Protein AF-Q8YF80-F1 (afdb_monomer)

Solvent-accessible surface area (backbone atoms only — not comparable to full-atom values): 4197 Å² total; per-residue (Å²): 143,81,84,77,81,85,79,79,81,68,99,61,80,77,67,77,74,71,83,77,72,53,74,66,53,56,51,51,53,49,38,44,51,56,23,39,50,52,40,33,72,73,47,34,78,87,65,42,52,70,61,60,24,16,58,64,39,73,40,53,61,65,73,69,77,109

pLDDT: mean 81.47, std 19.67, range [40.66, 98.31]

Organism: Brucella melitensis biotype 1 (strain ATCC 23456 / CCUG 17765 / NCTC 10094 / 16M) (NCBI:txid224914)

Foldseek 3Di:
DDDDDDPPPDPPPPPVPPPDDDPVNVVLVVLLVVLVVVQCVVQNPVRGDLCSSCVSSVHDSVVNVD

InterPro domains:
  IPR001647 DNA-binding HTH domain, TetR-type [PF00440] (32-64)
  IPR001647 DNA-binding HTH domain, TetR-type [PS50977] (26-66)
  IPR009057 Homedomain-like superfamily [SSF46689] (23-66)

Secondary structure (DSSP, 8-state):
--PPP-----S-SSSTTSS---HHHHHHHHHHHHHHHHHHHHH-TTT--HHHHHHHTT--HHHHH-

Nearest PDB structures (foldseek):
  2jk3-assembly1_B  TM=9.610E-01  e=1.225E-01  Bacillus cereus
  3bhq-assembly1_B  TM=9.167E-01  e=1.151E-01  Mesorhizobium japonicum MAFF 303099
  2wv1-assembly1_B  TM=9.713E-01  e=1.777E-01  Bacillus cereus
  3vuq-assembly1_B  TM=9.226E-01  e=3.106E-01  Thermus thermophilus HB8
  2d6y-assembly1_A  TM=8.956E-01  e=3.305E-01  Streptomyces coelicolor A3(2)

Sequence (66 aa):
MAIAPSDFRNGSTAKEKAEGGTRIQSINRRLILDAALDVFLAYGFRGSTIDQIAEKAGMSKPNLLY

Structure (mmCIF, N/CA/C/O backbone):
data_AF-Q8YF80-F1
#
_entry.id   AF-Q8YF80-F1
#
loop_
_atom_site.group_PDB
_atom_site.id
_atom_site.type_symbol
_atom_site.label_atom_id
_atom_site.label_alt_id
_atom_site.label_comp_id
_atom_site.label_asym_id
_atom_site.label_entity_id
_atom_site.label_seq_id
_atom_site.pdbx_PDB_ins_code
_atom_site.Cartn_x
_atom_site.Cartn_y
_atom_site.Cartn_z
_atom_site.occupancy
_atom_site.B_iso_or_equiv
_atom_site.auth_seq_id
_atom_site.auth_comp_id
_atom_site.auth_asym_id
_atom_site.auth_atom_id
_atom_site.pdbx_PDB_model_num
ATOM 1 N N . MET A 1 1 ? 33.120 -14.620 42.923 1.00 51.84 1 MET A N 1
ATOM 2 C CA . MET A 1 1 ? 33.148 -15.478 41.722 1.00 51.84 1 MET A CA 1
ATOM 3 C C . MET A 1 1 ? 31.994 -16.467 41.811 1.00 51.84 1 MET A C 1
ATOM 5 O O . MET A 1 1 ? 32.107 -17.441 42.533 1.00 51.84 1 MET A O 1
ATOM 9 N N . ALA A 1 2 ? 30.872 -16.158 41.157 1.00 40.66 2 ALA A N 1
ATOM 10 C CA . ALA A 1 2 ? 29.790 -17.088 40.822 1.00 40.66 2 ALA A CA 1
ATOM 11 C C . ALA A 1 2 ? 28.962 -16.404 39.723 1.00 40.66 2 ALA A C 1
ATOM 13 O O . ALA A 1 2 ? 28.257 -15.431 39.978 1.00 40.66 2 ALA A O 1
ATOM 14 N N . ILE A 1 3 ? 29.180 -16.831 38.483 1.00 48.72 3 ILE A N 1
ATOM 15 C CA . ILE A 1 3 ? 28.510 -16.324 37.285 1.00 48.72 3 ILE A CA 1
ATOM 16 C C . ILE A 1 3 ? 27.132 -16.988 37.259 1.00 48.72 3 ILE A C 1
ATOM 18 O O . ILE A 1 3 ? 27.049 -18.214 37.204 1.00 48.72 3 ILE A O 1
ATOM 22 N N . ALA A 1 4 ? 26.064 -16.195 37.361 1.00 54.28 4 ALA A N 1
ATOM 23 C CA . ALA A 1 4 ? 24.708 -16.677 37.123 1.00 54.28 4 ALA A CA 1
ATOM 24 C C . ALA A 1 4 ? 24.570 -17.100 35.647 1.00 54.28 4 ALA A C 1
ATOM 26 O O . ALA A 1 4 ? 25.172 -16.461 34.777 1.00 54.28 4 ALA A O 1
ATOM 27 N N . PRO A 1 5 ? 23.829 -18.182 35.359 1.00 53.81 5 PRO A N 1
ATOM 28 C CA . PRO A 1 5 ? 23.745 -18.746 34.026 1.00 53.81 5 PRO A CA 1
ATOM 29 C C . PRO A 1 5 ? 23.067 -17.768 33.067 1.00 53.81 5 PRO A C 1
ATOM 31 O O . PRO A 1 5 ? 22.124 -17.058 33.401 1.00 53.81 5 PRO A O 1
ATOM 34 N N . SER A 1 6 ? 23.605 -17.761 31.858 1.00 60.00 6 SER A N 1
ATOM 35 C CA . SER A 1 6 ? 23.114 -17.102 30.662 1.00 60.00 6 SER A CA 1
ATOM 36 C C . SER A 1 6 ? 21.625 -17.366 30.417 1.00 60.00 6 SER A C 1
ATOM 38 O O . SER A 1 6 ? 21.261 -18.379 29.817 1.00 60.00 6 SER A O 1
ATOM 40 N N . ASP A 1 7 ? 20.778 -16.413 30.804 1.00 50.09 7 ASP A N 1
ATOM 41 C CA . ASP A 1 7 ? 19.417 -16.281 30.291 1.00 50.09 7 ASP A CA 1
ATOM 42 C C . ASP A 1 7 ? 19.491 -15.794 28.836 1.00 50.09 7 ASP A C 1
ATOM 44 O O . ASP A 1 7 ? 19.381 -14.602 28.538 1.00 50.09 7 ASP A O 1
ATOM 48 N N . PHE A 1 8 ? 19.685 -16.729 27.904 1.00 54.94 8 PHE A N 1
ATOM 49 C CA . PHE A 1 8 ? 19.362 -16.521 26.494 1.00 54.94 8 PHE A CA 1
ATOM 50 C C . PHE A 1 8 ? 17.847 -16.283 26.376 1.00 54.94 8 PHE A C 1
ATOM 52 O O . PHE A 1 8 ? 17.073 -17.187 26.059 1.00 54.94 8 PHE A O 1
ATOM 59 N N . ARG A 1 9 ? 17.394 -15.055 26.658 1.00 57.97 9 ARG A N 1
ATOM 60 C CA . ARG A 1 9 ? 16.005 -14.635 26.441 1.00 57.97 9 ARG A CA 1
ATOM 61 C C . ARG A 1 9 ? 15.743 -14.490 24.942 1.00 57.97 9 ARG A C 1
ATOM 63 O O . ARG A 1 9 ? 15.877 -13.425 24.357 1.00 57.97 9 ARG A O 1
ATOM 70 N N . ASN A 1 10 ? 15.352 -15.628 24.379 1.00 51.59 10 ASN A N 1
ATOM 71 C CA . ASN A 1 10 ? 14.126 -15.823 23.614 1.00 51.59 10 ASN A CA 1
ATOM 72 C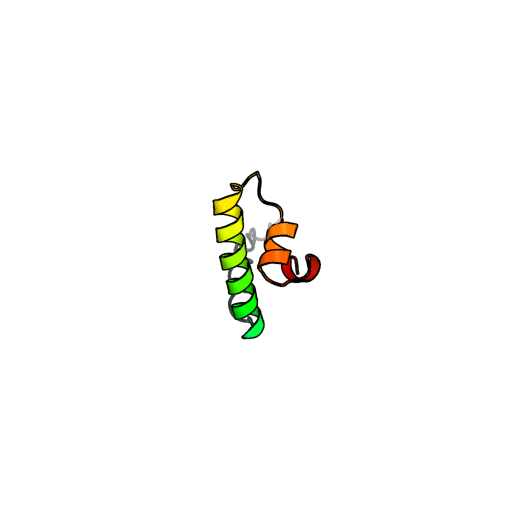 C . ASN A 1 10 ? 13.926 -14.972 22.343 1.00 51.59 10 ASN A C 1
ATOM 74 O O . ASN A 1 10 ? 13.348 -13.886 22.370 1.00 51.59 10 ASN A O 1
ATOM 78 N N . GLY A 1 11 ? 14.270 -15.566 21.197 1.00 51.47 11 GLY A N 1
ATOM 79 C CA . GLY A 1 11 ? 13.807 -15.164 19.867 1.00 51.47 11 GLY A CA 1
ATOM 80 C C . GLY A 1 11 ? 12.338 -15.521 19.591 1.00 51.47 11 GLY A C 1
ATOM 81 O O . GLY A 1 11 ? 12.056 -16.237 18.635 1.00 51.47 11 GLY A O 1
ATOM 82 N N . SER A 1 12 ? 11.395 -15.011 20.390 1.00 53.66 12 SER A N 1
ATOM 83 C CA . SER A 1 12 ? 9.950 -15.236 20.186 1.00 53.66 12 SER A CA 1
ATOM 84 C C . SER A 1 12 ? 9.093 -13.976 20.377 1.00 53.66 12 SER A C 1
ATOM 86 O O . SER A 1 12 ? 8.004 -14.034 20.939 1.00 53.66 12 SER A O 1
ATOM 88 N N . THR A 1 13 ? 9.530 -12.823 19.867 1.00 51.47 13 THR A N 1
ATOM 89 C CA . THR A 1 13 ? 8.703 -11.594 19.848 1.00 51.47 13 THR A CA 1
ATOM 90 C C . THR A 1 13 ? 7.832 -11.444 18.594 1.00 51.47 13 THR A C 1
ATOM 92 O O . THR A 1 13 ? 7.090 -10.473 18.474 1.00 51.47 13 THR A O 1
ATOM 95 N N . ALA A 1 14 ? 7.866 -12.398 17.656 1.00 54.56 14 ALA A N 1
ATOM 96 C CA . ALA A 1 14 ? 7.057 -12.330 16.434 1.00 54.56 14 ALA A CA 1
ATOM 97 C C . ALA A 1 14 ? 5.682 -13.018 16.554 1.00 54.56 14 ALA A C 1
ATOM 99 O O . ALA A 1 14 ? 4.774 -12.692 15.792 1.00 54.56 14 ALA A O 1
ATOM 100 N N . LYS A 1 15 ? 5.509 -13.958 17.498 1.00 48.50 15 LYS A N 1
ATOM 101 C CA . LYS A 1 15 ? 4.288 -14.781 17.597 1.00 48.50 15 LYS A CA 1
ATOM 102 C C . LYS A 1 15 ? 3.245 -14.244 18.589 1.00 48.50 15 LYS A C 1
ATOM 104 O O . LYS A 1 15 ? 2.065 -14.509 18.406 1.00 48.50 15 LYS A O 1
ATOM 109 N N . GLU A 1 16 ? 3.643 -13.431 19.571 1.00 49.84 16 GLU A N 1
ATOM 110 C CA . GLU A 1 16 ? 2.727 -12.894 20.600 1.00 49.84 16 GLU A CA 1
ATOM 111 C C . GLU A 1 16 ? 1.830 -11.737 20.115 1.00 49.84 16 GLU A C 1
ATOM 113 O O . GLU A 1 16 ? 0.802 -11.463 20.725 1.00 49.84 16 GLU A O 1
ATOM 118 N N . LYS A 1 17 ? 2.136 -11.083 18.984 1.00 53.88 17 LYS A N 1
ATOM 119 C CA . LYS A 1 17 ? 1.271 -10.030 18.404 1.00 53.88 17 LYS A CA 1
ATOM 120 C C . LYS A 1 17 ? 0.192 -10.548 17.442 1.00 53.88 17 LYS A C 1
ATOM 122 O O . LYS A 1 17 ? -0.491 -9.744 16.810 1.00 53.88 17 LYS A O 1
ATOM 127 N N . ALA A 1 18 ? 0.052 -11.864 17.287 1.00 53.06 18 ALA A N 1
ATOM 128 C CA . ALA A 1 18 ? -0.819 -12.445 16.267 1.00 53.06 18 ALA A CA 1
ATO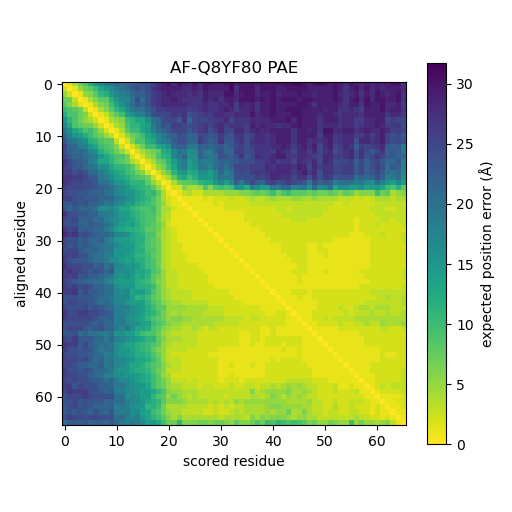M 129 C C . ALA A 1 18 ? -2.287 -12.632 16.700 1.00 53.06 18 ALA A C 1
ATOM 131 O O . ALA A 1 18 ? -3.117 -12.913 15.841 1.00 53.06 18 ALA A O 1
ATOM 132 N N . GLU A 1 19 ? -2.645 -12.434 17.974 1.00 56.75 19 GLU A N 1
ATOM 133 C CA . GLU A 1 19 ? -3.986 -12.806 18.475 1.00 56.75 19 GLU A CA 1
ATOM 134 C C . GLU A 1 19 ? -4.882 -11.630 18.916 1.00 56.75 19 GLU A C 1
ATOM 136 O O . GLU A 1 19 ? -5.916 -11.836 19.540 1.00 56.75 19 GLU A O 1
ATOM 141 N N . GLY A 1 20 ? -4.546 -10.386 18.552 1.00 56.12 20 GLY A N 1
ATOM 142 C CA . GLY A 1 20 ? -5.293 -9.190 18.985 1.00 56.12 20 GLY A CA 1
ATOM 143 C C . GLY A 1 20 ? -5.809 -8.284 17.867 1.00 56.12 20 GLY A C 1
ATOM 144 O O . GLY A 1 20 ? -5.914 -7.078 18.073 1.00 56.12 20 GLY A O 1
ATOM 145 N N . GLY A 1 21 ? -6.058 -8.816 16.668 1.00 68.00 21 GLY A N 1
ATOM 146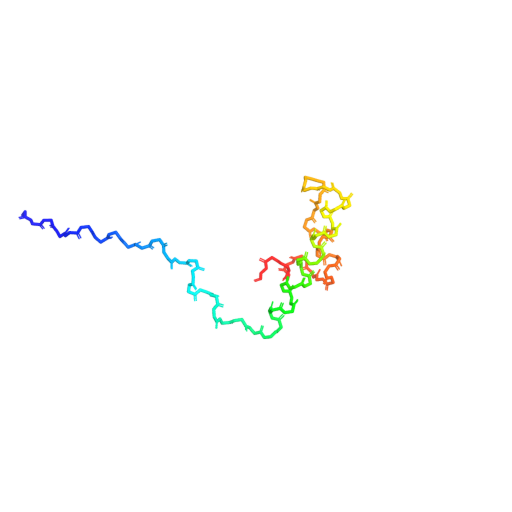 C CA . GLY A 1 21 ? -6.493 -8.008 15.530 1.00 68.00 21 GLY A CA 1
ATOM 147 C C . GLY A 1 21 ? -7.988 -7.674 15.571 1.00 68.00 21 GLY A C 1
ATOM 148 O O . GLY A 1 21 ? -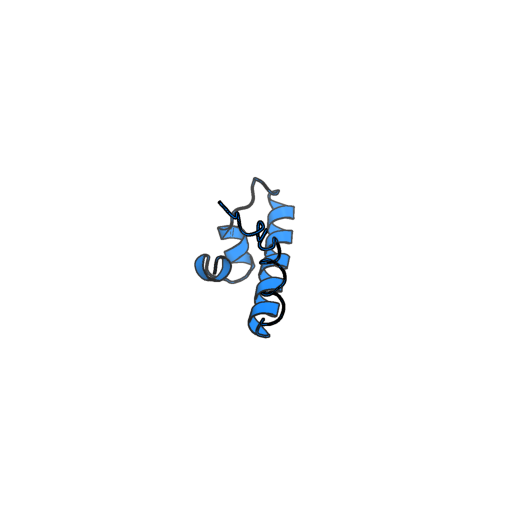8.807 -8.590 15.613 1.00 68.00 21 GLY A O 1
ATOM 149 N N . THR A 1 22 ? -8.389 -6.400 15.499 1.00 88.25 22 THR A N 1
ATOM 150 C CA . THR A 1 22 ? -9.814 -6.074 15.284 1.00 88.25 22 THR A CA 1
ATOM 151 C C . THR A 1 22 ? -10.260 -6.555 13.897 1.00 88.25 22 THR A C 1
ATOM 153 O O . THR A 1 22 ? -9.454 -6.641 12.969 1.00 88.25 22 THR A O 1
ATOM 156 N N . ARG A 1 23 ? -11.562 -6.813 13.699 1.00 89.69 23 ARG A N 1
ATOM 157 C CA . ARG A 1 23 ? -12.118 -7.187 12.379 1.00 89.69 23 ARG A CA 1
ATOM 158 C C . ARG A 1 23 ? -11.689 -6.216 11.268 1.00 89.69 23 ARG A C 1
ATOM 160 O O . ARG A 1 23 ? -11.420 -6.643 10.148 1.00 89.69 23 ARG A O 1
ATOM 167 N N . ILE A 1 24 ? -11.601 -4.925 11.590 1.00 89.62 24 ILE A N 1
ATOM 168 C CA . ILE A 1 24 ? -11.163 -3.869 10.667 1.00 89.62 24 ILE A CA 1
ATOM 169 C C . ILE A 1 24 ? -9.694 -4.062 10.270 1.00 89.62 24 ILE A C 1
ATOM 171 O O . ILE A 1 24 ? -9.363 -3.924 9.099 1.00 89.62 24 ILE A O 1
ATOM 175 N N . GLN A 1 25 ? -8.815 -4.458 11.193 1.00 88.81 25 GLN A N 1
ATOM 176 C CA . GLN A 1 25 ? -7.405 -4.719 10.879 1.00 88.81 25 GLN A CA 1
ATOM 177 C C . GLN A 1 25 ? -7.231 -5.921 9.943 1.00 88.81 25 GLN A C 1
ATOM 179 O O . GLN A 1 25 ? -6.396 -5.879 9.040 1.00 88.81 25 GLN A O 1
ATOM 184 N N . SER A 1 26 ? -8.038 -6.974 10.109 1.00 90.94 26 SER A N 1
ATOM 185 C CA . SER A 1 26 ? -8.038 -8.115 9.184 1.00 90.94 26 SER A CA 1
ATOM 186 C C . SER A 1 26 ? -8.483 -7.708 7.777 1.00 90.94 26 SER A C 1
ATOM 188 O O . SER A 1 26 ? -7.869 -8.129 6.797 1.00 90.94 26 SER A O 1
ATOM 190 N N . ILE A 1 27 ? -9.517 -6.866 7.676 1.00 92.75 27 ILE A N 1
ATOM 191 C CA . ILE A 1 27 ? -10.003 -6.327 6.397 1.00 92.75 27 ILE A CA 1
ATOM 192 C C . ILE A 1 27 ? -8.928 -5.452 5.748 1.00 92.75 27 ILE A C 1
ATOM 194 O O . ILE A 1 27 ? -8.583 -5.675 4.590 1.00 92.75 27 ILE A O 1
ATOM 198 N N . ASN A 1 28 ? -8.341 -4.520 6.501 1.00 93.12 28 ASN A N 1
ATOM 199 C CA . ASN A 1 28 ? -7.309 -3.625 5.986 1.00 93.12 28 ASN A CA 1
ATOM 200 C C . ASN A 1 28 ? -6.089 -4.402 5.487 1.00 93.12 28 ASN A C 1
ATOM 202 O O . ASN A 1 28 ? -5.592 -4.134 4.396 1.00 93.12 28 ASN A O 1
ATOM 206 N N . ARG A 1 29 ? -5.647 -5.424 6.232 1.00 93.06 29 ARG A N 1
ATOM 207 C CA . ARG A 1 29 ? -4.551 -6.296 5.795 1.00 93.06 29 ARG A CA 1
ATOM 208 C C . ARG A 1 29 ? -4.869 -6.969 4.462 1.00 93.06 29 ARG A C 1
ATOM 210 O O . ARG A 1 29 ? -3.988 -7.057 3.614 1.00 93.06 29 ARG A O 1
ATOM 217 N N . ARG A 1 30 ? -6.106 -7.432 4.271 1.00 95.75 30 ARG A N 1
ATOM 218 C CA . ARG A 1 30 ? -6.519 -8.053 3.010 1.00 95.75 30 ARG A CA 1
ATOM 219 C C . ARG A 1 30 ? -6.481 -7.061 1.850 1.00 95.75 30 ARG A C 1
ATOM 221 O O . ARG A 1 30 ? -5.869 -7.368 0.837 1.00 95.75 30 ARG A O 1
ATOM 228 N N . LEU A 1 31 ? -7.035 -5.863 2.038 1.00 96.69 31 LEU A N 1
ATOM 229 C CA . LEU A 1 31 ? -7.011 -4.803 1.024 1.00 96.69 31 LEU A CA 1
ATOM 230 C C . LEU A 1 31 ? -5.582 -4.431 0.607 1.00 96.69 31 LEU A C 1
ATOM 232 O O . LEU A 1 31 ? -5.308 -4.297 -0.581 1.00 96.69 31 LEU A O 1
ATOM 236 N N . ILE A 1 32 ? -4.663 -4.316 1.571 1.00 96.44 32 ILE A N 1
ATOM 237 C CA . ILE A 1 32 ? -3.252 -4.013 1.295 1.00 96.44 32 ILE A CA 1
ATOM 238 C C . ILE A 1 32 ? -2.598 -5.140 0.490 1.00 96.44 32 ILE A C 1
ATOM 240 O O . ILE A 1 32 ? -1.859 -4.859 -0.448 1.00 96.44 32 ILE A O 1
ATOM 244 N N . LEU A 1 33 ? -2.854 -6.404 0.841 1.00 97.44 33 LEU A N 1
ATOM 245 C CA . LEU A 1 33 ? -2.275 -7.551 0.136 1.00 97.44 33 LEU A CA 1
ATOM 246 C C . LEU A 1 33 ? -2.797 -7.666 -1.298 1.00 97.44 33 LEU A C 1
ATOM 248 O O . LEU A 1 33 ? -1.997 -7.862 -2.210 1.00 97.44 33 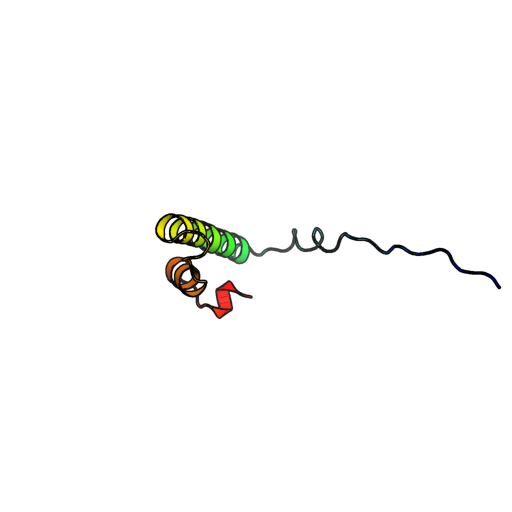LEU A O 1
ATOM 252 N N . ASP A 1 34 ? -4.105 -7.502 -1.491 1.00 98.00 34 ASP A N 1
ATOM 253 C CA . ASP A 1 34 ? -4.730 -7.556 -2.814 1.00 98.00 34 ASP A CA 1
ATOM 254 C C . ASP A 1 34 ? -4.211 -6.401 -3.696 1.00 98.00 34 ASP A C 1
ATOM 256 O O . ASP A 1 34 ? -3.781 -6.616 -4.830 1.00 98.00 34 ASP A O 1
ATOM 260 N N . ALA A 1 35 ? -4.129 -5.181 -3.148 1.00 98.12 35 ALA A N 1
ATOM 261 C CA . ALA A 1 35 ? -3.552 -4.033 -3.846 1.00 98.12 35 ALA A CA 1
ATOM 262 C C . ALA A 1 35 ? -2.066 -4.234 -4.183 1.00 98.12 35 ALA A C 1
ATOM 264 O O . ALA A 1 35 ? -1.638 -3.943 -5.300 1.00 98.12 35 ALA A O 1
ATOM 265 N N . ALA A 1 36 ? -1.275 -4.741 -3.234 1.00 98.00 36 ALA A N 1
ATOM 266 C CA . ALA A 1 36 ? 0.149 -4.979 -3.430 1.00 98.00 36 ALA A CA 1
ATOM 267 C C . ALA A 1 36 ? 0.398 -6.029 -4.514 1.00 98.00 36 ALA A C 1
ATOM 269 O O . AL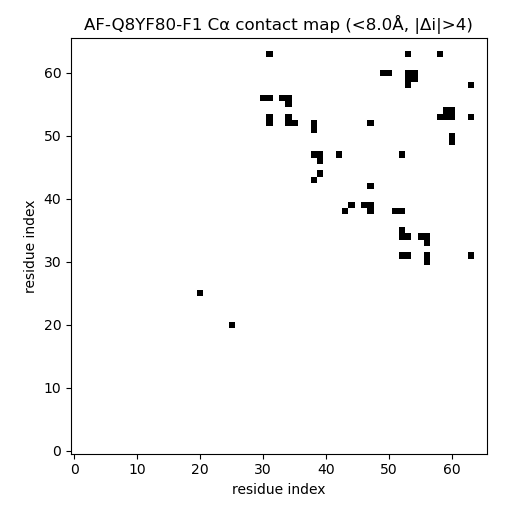A A 1 36 ? 1.267 -5.822 -5.359 1.00 98.00 36 ALA A O 1
ATOM 270 N N . LEU A 1 37 ? -0.379 -7.118 -4.526 1.00 98.31 37 LEU A N 1
ATOM 271 C CA . LEU A 1 37 ? -0.287 -8.146 -5.558 1.00 98.31 37 LEU A CA 1
ATOM 272 C C . LEU A 1 37 ? -0.474 -7.531 -6.944 1.00 98.31 37 LEU A C 1
ATOM 274 O O . LEU A 1 37 ? 0.381 -7.702 -7.808 1.00 98.31 37 LEU A O 1
ATOM 278 N N . ASP A 1 38 ? -1.529 -6.745 -7.132 1.00 98.00 38 ASP A N 1
ATOM 279 C CA . ASP A 1 38 ? -1.793 -6.114 -8.420 1.00 98.00 38 ASP A CA 1
ATOM 280 C C . ASP A 1 38 ? -0.693 -5.133 -8.850 1.00 98.00 38 ASP A C 1
ATOM 282 O O . ASP A 1 38 ? -0.295 -5.111 -10.016 1.00 98.00 38 ASP A O 1
ATOM 286 N N . VAL A 1 39 ? -0.200 -4.303 -7.926 1.00 98.25 39 VAL A N 1
ATOM 287 C CA . VAL A 1 39 ? 0.858 -3.324 -8.225 1.00 98.25 39 VAL A CA 1
ATOM 288 C C . VAL A 1 39 ? 2.169 -4.045 -8.554 1.00 98.25 39 VAL A C 1
ATOM 290 O O . VAL A 1 39 ? 2.857 -3.663 -9.503 1.00 98.25 39 VAL A O 1
ATOM 293 N N . PHE A 1 40 ? 2.504 -5.120 -7.838 1.00 98.19 40 PHE A N 1
ATOM 294 C CA . PHE A 1 40 ? 3.679 -5.932 -8.151 1.00 98.19 40 PHE A CA 1
ATOM 295 C C . PHE A 1 40 ? 3.543 -6.662 -9.487 1.00 98.19 40 PHE A C 1
ATOM 297 O O . PHE A 1 40 ? 4.531 -6.765 -10.211 1.00 98.19 40 PHE A O 1
ATOM 304 N N . LEU A 1 41 ? 2.347 -7.134 -9.845 1.00 97.94 41 LEU A N 1
ATOM 305 C CA . LEU A 1 41 ? 2.098 -7.760 -11.145 1.00 97.94 41 LEU A CA 1
ATOM 306 C C . LEU A 1 41 ? 2.238 -6.760 -12.301 1.00 97.94 41 LEU A C 1
ATOM 308 O O . LEU A 1 41 ? 2.762 -7.118 -13.352 1.00 97.94 41 LEU A O 1
ATOM 312 N N . ALA A 1 42 ? 1.807 -5.512 -12.105 1.00 97.94 42 ALA A N 1
ATOM 313 C CA . ALA A 1 42 ? 1.862 -4.482 -13.139 1.00 97.94 42 ALA A CA 1
ATOM 314 C C . ALA A 1 42 ? 3.265 -3.877 -13.328 1.00 97.94 42 ALA A C 1
ATOM 316 O O . ALA A 1 42 ? 3.685 -3.643 -14.460 1.00 97.94 42 ALA A O 1
ATOM 317 N N . TYR A 1 43 ? 3.987 -3.613 -12.235 1.00 97.44 43 TYR A N 1
ATOM 318 C CA . TYR A 1 43 ? 5.234 -2.832 -12.267 1.00 97.44 43 TYR A CA 1
ATOM 319 C C . TYR A 1 43 ? 6.482 -3.631 -11.863 1.00 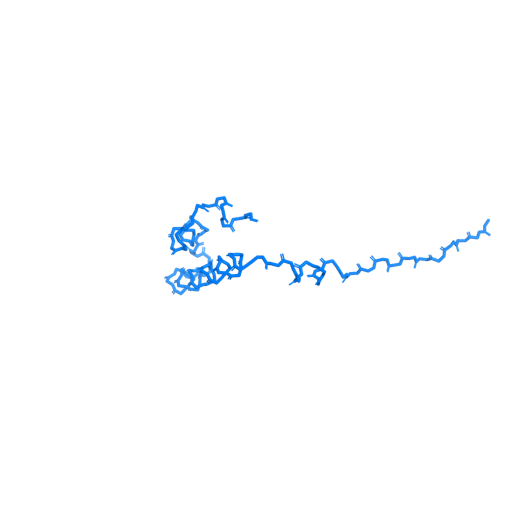97.44 43 TYR A C 1
ATOM 321 O O . TYR A 1 43 ? 7.605 -3.141 -12.004 1.00 97.44 43 TYR A O 1
ATOM 329 N N . GLY A 1 44 ? 6.311 -4.859 -11.368 1.00 96.75 44 GLY A N 1
ATOM 330 C CA . GLY A 1 44 ? 7.379 -5.652 -10.764 1.00 96.75 44 GLY A CA 1
ATOM 331 C C . GLY A 1 44 ? 7.821 -5.102 -9.404 1.00 96.75 44 GLY A C 1
ATOM 332 O O . GLY A 1 44 ? 7.709 -3.915 -9.118 1.00 96.75 44 GLY A O 1
ATOM 333 N N . PHE A 1 45 ? 8.408 -5.956 -8.561 1.00 95.12 45 PHE A N 1
ATOM 334 C CA . PHE A 1 45 ? 8.749 -5.598 -7.174 1.00 95.12 45 PHE A CA 1
ATOM 335 C C . PHE A 1 45 ? 9.589 -4.315 -7.027 1.00 95.12 45 PHE A C 1
ATOM 337 O O . PHE A 1 45 ? 9.365 -3.536 -6.108 1.00 95.12 45 PHE A O 1
ATOM 344 N N . ARG A 1 46 ? 10.547 -4.076 -7.935 1.00 95.25 46 ARG A N 1
ATOM 345 C CA . ARG A 1 46 ? 11.407 -2.875 -7.906 1.00 95.25 46 ARG A CA 1
ATOM 346 C C . ARG A 1 46 ? 10.752 -1.626 -8.502 1.00 95.25 46 ARG A C 1
A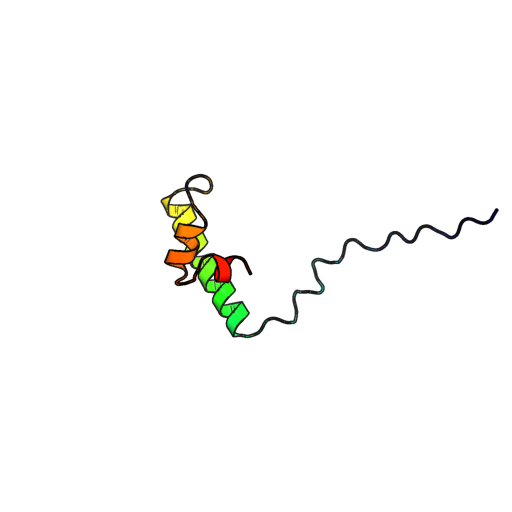TOM 348 O O . ARG A 1 46 ? 11.193 -0.529 -8.184 1.00 95.25 46 ARG A O 1
ATOM 355 N N . GLY A 1 47 ? 9.780 -1.795 -9.398 1.00 96.44 47 GLY A N 1
ATOM 356 C CA . GLY A 1 47 ? 9.079 -0.690 -10.059 1.00 96.44 47 GLY A CA 1
ATOM 357 C C . GLY A 1 47 ? 7.850 -0.213 -9.289 1.00 96.44 47 GLY A C 1
ATOM 358 O O . GLY A 1 47 ? 7.347 0.877 -9.548 1.00 96.44 47 GLY A O 1
ATOM 359 N N . SER A 1 48 ? 7.376 -1.015 -8.338 1.00 97.81 48 SER A N 1
ATOM 360 C CA . SER A 1 48 ? 6.255 -0.680 -7.471 1.00 97.81 48 SER A CA 1
ATOM 361 C C . SER A 1 48 ? 6.648 0.298 -6.368 1.00 97.81 48 SER A C 1
ATOM 363 O O . SER A 1 48 ? 7.717 0.192 -5.765 1.00 97.81 48 SER A O 1
ATOM 365 N N . THR A 1 49 ? 5.742 1.215 -6.041 1.00 97.19 49 THR A N 1
ATOM 366 C CA . THR A 1 49 ? 5.904 2.150 -4.926 1.00 97.19 49 THR A CA 1
ATOM 367 C C . THR A 1 49 ? 4.826 1.944 -3.871 1.00 97.19 49 THR A C 1
ATOM 369 O O . THR A 1 49 ? 3.717 1.495 -4.149 1.00 97.19 49 THR A O 1
ATOM 372 N N . ILE A 1 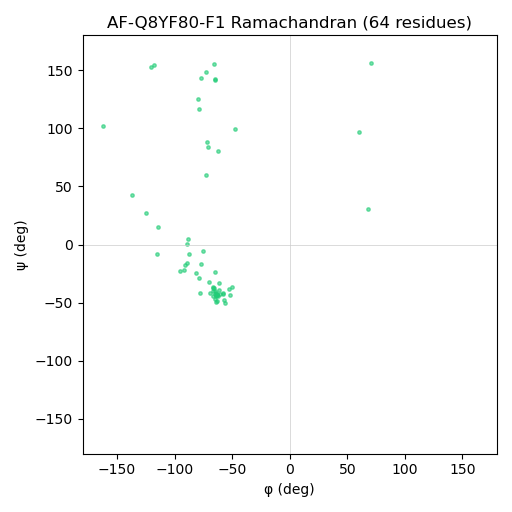50 ? 5.141 2.319 -2.632 1.00 95.69 50 ILE A N 1
ATOM 373 C CA . ILE A 1 50 ? 4.180 2.270 -1.522 1.00 95.69 50 ILE A CA 1
ATOM 374 C C . ILE A 1 50 ? 2.974 3.178 -1.799 1.00 95.69 50 ILE A C 1
ATOM 376 O O . ILE A 1 50 ? 1.860 2.844 -1.410 1.00 95.69 50 ILE A O 1
ATOM 380 N N . ASP A 1 51 ? 3.181 4.295 -2.500 1.00 96.50 51 ASP A N 1
ATOM 381 C CA . ASP A 1 51 ? 2.104 5.223 -2.855 1.00 96.50 51 ASP A CA 1
ATOM 382 C C . ASP A 1 51 ? 1.084 4.579 -3.797 1.00 96.50 51 ASP A C 1
ATOM 384 O O . ASP A 1 51 ? -0.113 4.686 -3.551 1.00 96.50 51 ASP A O 1
ATOM 388 N N . GLN A 1 52 ? 1.545 3.823 -4.799 1.00 97.62 52 GLN A N 1
ATOM 389 C CA . GLN A 1 52 ? 0.663 3.072 -5.700 1.00 97.62 52 GLN A CA 1
ATOM 390 C C . GLN A 1 52 ? -0.169 2.028 -4.945 1.00 97.62 52 GLN A C 1
ATOM 392 O O . GLN A 1 52 ? -1.349 1.837 -5.236 1.00 97.62 52 GLN A O 1
ATOM 397 N N . ILE A 1 53 ? 0.433 1.353 -3.961 1.00 97.50 53 ILE A N 1
ATOM 398 C CA . ILE A 1 53 ? -0.269 0.354 -3.145 1.00 97.50 53 ILE A CA 1
ATOM 399 C C . ILE A 1 53 ? -1.298 1.037 -2.239 1.00 97.50 53 ILE A C 1
ATOM 401 O O . ILE A 1 53 ? -2.417 0.547 -2.122 1.00 97.50 53 ILE A O 1
ATOM 405 N N . ALA A 1 54 ? -0.952 2.173 -1.627 1.00 97.00 54 ALA A N 1
ATOM 406 C CA . ALA A 1 54 ? -1.859 2.932 -0.770 1.00 97.00 54 ALA A CA 1
ATOM 407 C C . ALA A 1 54 ? -3.070 3.458 -1.553 1.00 97.00 54 ALA A C 1
ATOM 409 O O . ALA A 1 54 ? -4.209 3.229 -1.144 1.00 97.00 54 ALA A O 1
ATOM 410 N N . GLU A 1 55 ? -2.826 4.074 -2.712 1.00 96.94 55 GLU A N 1
ATOM 411 C CA . GLU A 1 55 ? -3.871 4.550 -3.618 1.00 96.94 55 GLU A CA 1
ATOM 412 C C . GLU A 1 55 ? -4.805 3.406 -4.025 1.00 96.94 55 GLU A C 1
ATOM 414 O O . GLU A 1 55 ? -6.025 3.512 -3.886 1.00 96.94 55 GLU A O 1
ATOM 419 N N . LYS A 1 56 ? -4.236 2.267 -4.433 1.00 96.94 56 LYS A N 1
ATOM 420 C CA . LYS A 1 56 ? -5.020 1.110 -4.867 1.00 96.94 56 LYS A CA 1
ATOM 421 C C . LYS A 1 56 ? -5.771 0.412 -3.729 1.00 96.94 56 LYS A C 1
ATOM 423 O O . LYS A 1 56 ? -6.869 -0.092 -3.949 1.00 96.94 56 LYS A O 1
ATOM 428 N N . ALA A 1 57 ? -5.228 0.415 -2.513 1.00 96.75 57 ALA A N 1
ATOM 429 C CA . ALA A 1 57 ? -5.905 -0.093 -1.320 1.00 96.75 57 ALA A CA 1
ATOM 430 C C . ALA A 1 57 ? -6.994 0.863 -0.788 1.00 96.75 57 ALA A C 1
ATOM 432 O O . ALA A 1 57 ? -7.689 0.511 0.167 1.00 96.75 57 ALA A O 1
ATOM 433 N N . GLY A 1 58 ? -7.135 2.068 -1.361 1.00 95.88 58 GLY A N 1
ATOM 434 C CA . GLY A 1 58 ? -8.055 3.097 -0.870 1.00 95.88 58 GLY A CA 1
ATOM 435 C C . GLY A 1 58 ? -7.639 3.665 0.489 1.00 95.88 58 GLY A C 1
ATOM 436 O O . GLY A 1 58 ? -8.488 4.030 1.301 1.00 95.88 58 GLY A O 1
ATOM 437 N N . MET A 1 59 ? -6.335 3.696 0.768 1.00 94.25 59 MET A N 1
ATOM 438 C CA . MET A 1 59 ? -5.770 4.109 2.050 1.00 94.25 59 MET A CA 1
ATOM 439 C C . MET A 1 59 ? -4.829 5.296 1.882 1.00 94.25 59 MET A C 1
ATOM 441 O O . MET A 1 59 ? -4.179 5.473 0.855 1.00 94.25 59 MET A O 1
ATOM 445 N N . SER A 1 60 ? -4.694 6.100 2.935 1.00 94.00 60 SER A N 1
ATOM 446 C CA . SER A 1 60 ? -3.601 7.065 2.995 1.00 94.00 60 SER A CA 1
ATOM 447 C C . SER A 1 60 ? -2.276 6.342 3.253 1.00 94.00 60 SER A C 1
ATOM 449 O O . SER A 1 60 ? -2.233 5.330 3.957 1.00 94.00 60 SER A O 1
ATOM 451 N N . LYS A 1 61 ? -1.172 6.884 2.727 1.00 89.69 61 LYS A N 1
ATOM 452 C CA . LYS A 1 61 ? 0.176 6.337 2.950 1.00 89.69 61 LYS A CA 1
ATOM 453 C C . LYS A 1 61 ? 0.498 6.119 4.441 1.00 89.69 61 LYS A C 1
ATOM 455 O O . LYS A 1 61 ? 1.002 5.047 4.759 1.00 89.69 61 LYS A O 1
ATOM 460 N N . PRO A 1 62 ? 0.176 7.041 5.377 1.00 91.25 62 PRO A N 1
ATOM 461 C CA . PRO A 1 62 ? 0.375 6.779 6.802 1.00 91.25 62 PRO A CA 1
ATOM 462 C C . PRO A 1 62 ? -0.475 5.612 7.316 1.00 91.25 62 PRO A C 1
ATOM 464 O O . PRO A 1 62 ? 0.048 4.756 8.013 1.00 91.25 62 PRO A O 1
ATOM 467 N N . ASN A 1 63 ? -1.754 5.524 6.937 1.00 86.69 63 ASN A N 1
ATOM 468 C CA . ASN A 1 63 ? -2.643 4.444 7.384 1.00 86.69 63 ASN A CA 1
ATOM 469 C C . ASN A 1 63 ? -2.215 3.057 6.877 1.00 86.69 63 ASN A C 1
ATOM 471 O O . ASN A 1 63 ? -2.570 2.048 7.469 1.00 86.69 63 ASN A O 1
ATOM 475 N N . LEU A 1 64 ? -1.473 3.000 5.771 1.00 89.06 64 LEU A N 1
ATOM 476 C CA . LEU A 1 64 ? -0.892 1.758 5.270 1.00 89.06 64 LEU A CA 1
ATOM 477 C C . LEU A 1 64 ? 0.375 1.346 6.044 1.00 89.06 64 LEU A C 1
ATOM 479 O O . LEU A 1 64 ? 0.683 0.159 6.122 1.00 89.06 64 LEU A O 1
ATOM 483 N N . LEU A 1 65 ? 1.117 2.315 6.589 1.00 87.62 65 LEU A N 1
ATOM 484 C CA . LEU A 1 65 ? 2.401 2.100 7.269 1.00 87.62 65 LEU A CA 1
ATOM 485 C C . LEU A 1 65 ? 2.284 1.865 8.786 1.00 87.62 65 LEU A C 1
ATOM 487 O O . LEU A 1 65 ? 3.250 1.379 9.380 1.00 87.62 65 LEU A O 1
ATOM 491 N N . TYR A 1 66 ? 1.150 2.215 9.400 1.00 80.88 66 TYR A N 1
ATOM 492 C CA . TYR A 1 66 ? 0.887 2.116 10.844 1.00 80.88 66 TYR A CA 1
ATOM 493 C C . TYR A 1 66 ? -0.203 1.088 11.159 1.00 80.88 66 TYR A C 1
ATOM 495 O O . TYR A 1 66 ? -0.047 0.378 12.180 1.00 80.88 66 TYR A O 1
#

Mean predicted aligned error: 11.5 Å

Radius of gyration: 19.01 Å; Cα contacts (8 Å, |Δi|>4): 30; chains: 1; bounding box: 45×26×55 Å